Protein AF-A0AAT9HNY4-F1 (afdb_monomer)

Solvent-accessible surface area (backbone atoms only — not comparable to full-atom values): 4281 Å² total; per-residue (Å²): 144,63,85,51,78,80,42,102,71,61,75,77,88,72,56,72,70,68,54,52,60,78,45,66,89,34,53,64,40,87,93,33,80,35,51,47,68,69,50,84,54,96,62,67,59,87,81,50,66,84,81,78,59,95,49,73,34,67,50,60,41,82,119

pLDDT: mean 82.42, std 14.97, range [46.59, 97.5]

InterPro domains:
  IPR006764 S-adenosyl-L-methionine dependent methyltransferase, SAV2177 type [PF04672] (2-62)
  IPR029063 S-adenosyl-L-methionine-dependent methyltransferase superfamily [G3DSA:3.40.50.150] (1-62)

Structure (mmCIF, N/CA/C/O backbone):
data_AF-A0AAT9HNY4-F1
#
_entry.id   AF-A0AAT9HNY4-F1
#
loop_
_atom_site.group_PDB
_atom_site.id
_atom_site.type_symbol
_atom_site.label_atom_id
_atom_site.label_alt_id
_atom_site.label_comp_id
_atom_site.label_asym_id
_atom_site.label_entity_id
_atom_site.label_seq_id
_atom_site.pdbx_PDB_ins_code
_atom_site.Cartn_x
_atom_site.Cartn_y
_atom_site.Cartn_z
_atom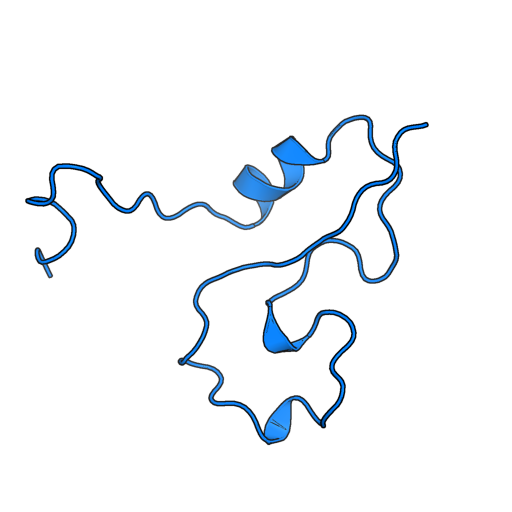_site.occupancy
_atom_site.B_iso_or_equiv
_atom_site.auth_seq_id
_atom_site.auth_comp_id
_atom_site.auth_asym_id
_atom_site.auth_atom_id
_atom_site.pdbx_PDB_model_num
ATOM 1 N N . MET A 1 1 ? 21.407 8.275 -12.282 1.00 46.59 1 MET A N 1
ATOM 2 C CA . MET A 1 1 ? 20.311 8.004 -11.331 1.00 46.59 1 MET A CA 1
ATOM 3 C C . MET A 1 1 ? 19.847 9.330 -10.728 1.00 46.59 1 MET A C 1
ATOM 5 O O . MET A 1 1 ? 20.110 9.566 -9.567 1.00 46.59 1 MET A O 1
ATOM 9 N N . ASP A 1 2 ? 19.210 10.215 -11.512 1.00 54.09 2 ASP A N 1
ATOM 10 C CA . ASP A 1 2 ? 18.774 11.552 -11.030 1.00 54.09 2 ASP A CA 1
ATOM 11 C C . ASP A 1 2 ? 17.479 12.069 -11.689 1.00 54.09 2 ASP A C 1
ATOM 13 O O . ASP A 1 2 ? 17.082 13.219 -11.509 1.00 54.09 2 ASP A O 1
ATOM 17 N N . VAL A 1 3 ? 16.779 11.224 -12.453 1.00 58.84 3 VAL A N 1
ATOM 18 C CA . VAL A 1 3 ? 15.611 11.656 -13.246 1.00 58.84 3 VAL A CA 1
ATOM 19 C C . VAL A 1 3 ? 14.421 12.054 -12.353 1.00 58.84 3 VAL A C 1
ATOM 21 O O . VAL A 1 3 ? 13.633 12.915 -12.729 1.00 58.84 3 VAL A O 1
ATOM 24 N N . TYR A 1 4 ? 14.326 11.522 -11.129 1.00 56.25 4 TYR A N 1
ATOM 25 C CA . TYR A 1 4 ? 13.208 11.800 -10.217 1.00 56.25 4 TYR A CA 1
ATOM 26 C C . TYR A 1 4 ? 13.428 12.971 -9.242 1.00 56.25 4 TYR A C 1
ATOM 28 O O . TYR A 1 4 ? 12.453 13.458 -8.673 1.00 56.25 4 TYR A O 1
ATOM 36 N N . GLN A 1 5 ? 14.662 13.463 -9.061 1.00 54.53 5 GLN A N 1
ATOM 37 C CA . GLN A 1 5 ? 14.959 14.516 -8.070 1.00 54.53 5 GLN A CA 1
ATOM 38 C C . GLN A 1 5 ? 14.655 15.945 -8.552 1.00 54.53 5 GLN A C 1
ATOM 40 O O . GLN A 1 5 ? 14.513 16.846 -7.731 1.00 54.53 5 GLN A O 1
ATOM 45 N N . LYS A 1 6 ? 14.529 16.175 -9.867 1.00 54.06 6 LYS A N 1
ATOM 46 C CA . LYS A 1 6 ? 14.307 17.513 -10.459 1.00 54.06 6 LYS A CA 1
ATOM 47 C C . LYS A 1 6 ? 12.892 17.736 -11.006 1.00 54.06 6 LYS A C 1
ATOM 49 O O . LYS A 1 6 ? 12.694 18.583 -11.874 1.00 54.06 6 LYS A O 1
ATOM 54 N N . THR A 1 7 ? 11.900 17.004 -10.505 1.00 62.44 7 THR A N 1
ATOM 55 C CA . THR A 1 7 ? 10.495 17.182 -10.907 1.00 62.44 7 THR A CA 1
ATOM 56 C C . THR A 1 7 ? 9.743 17.957 -9.828 1.00 62.44 7 THR A C 1
ATOM 58 O O . THR A 1 7 ? 9.960 17.720 -8.644 1.00 62.44 7 THR A O 1
ATOM 61 N N . ARG A 1 8 ? 8.831 18.868 -10.211 1.00 66.25 8 ARG A N 1
ATOM 62 C CA . ARG A 1 8 ? 7.985 19.624 -9.256 1.00 66.25 8 ARG A CA 1
ATOM 63 C C . ARG A 1 8 ? 7.171 18.717 -8.315 1.00 66.25 8 ARG A C 1
ATOM 65 O O . ARG A 1 8 ? 6.808 19.165 -7.237 1.00 66.25 8 ARG A O 1
ATOM 72 N N . ASN A 1 9 ? 6.959 17.458 -8.706 1.00 72.56 9 ASN A N 1
ATOM 73 C CA . ASN A 1 9 ? 6.402 16.387 -7.887 1.00 72.56 9 ASN A CA 1
ATOM 74 C C . ASN A 1 9 ? 7.451 15.267 -7.752 1.00 72.56 9 ASN A C 1
ATOM 76 O O . ASN A 1 9 ? 7.576 14.455 -8.673 1.00 72.56 9 ASN A O 1
ATOM 80 N N . PRO A 1 10 ? 8.245 15.234 -6.669 1.00 76.12 10 PRO A N 1
ATOM 81 C CA . PRO A 1 10 ? 9.247 14.193 -6.479 1.00 76.12 10 PRO A 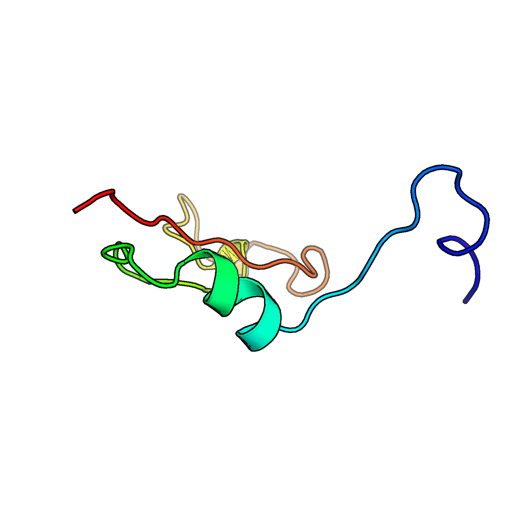CA 1
ATOM 82 C C . PRO A 1 10 ? 8.577 12.831 -6.273 1.00 76.12 10 PRO A C 1
ATOM 84 O O . PRO A 1 10 ? 7.606 12.705 -5.523 1.00 76.12 10 PRO A O 1
ATOM 87 N N . LEU A 1 11 ? 9.120 11.798 -6.917 1.00 81.25 11 LEU A N 1
ATOM 88 C CA . LEU A 1 11 ? 8.729 10.418 -6.648 1.00 81.25 11 LEU A CA 1
ATOM 89 C C . LEU A 1 11 ? 9.363 9.979 -5.324 1.00 81.25 11 LEU A C 1
ATOM 91 O O . LEU A 1 11 ? 10.586 9.883 -5.222 1.00 81.25 11 LEU A O 1
ATOM 95 N N . ILE A 1 12 ? 8.531 9.699 -4.322 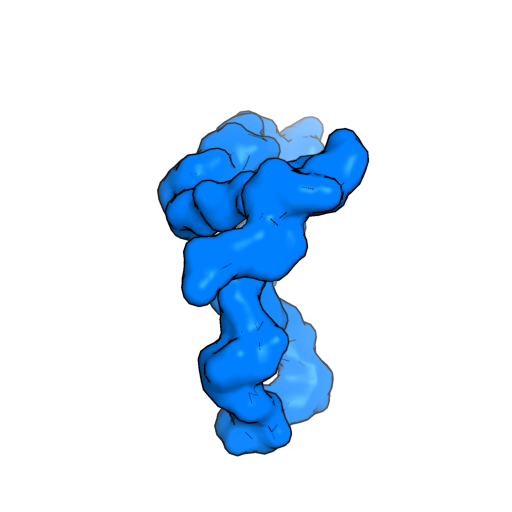1.00 86.06 12 ILE A N 1
ATOM 96 C CA . ILE A 1 12 ? 8.977 9.145 -3.042 1.00 86.06 12 ILE A CA 1
ATOM 97 C C . ILE A 1 12 ? 8.741 7.639 -3.054 1.00 86.06 12 ILE A C 1
ATOM 99 O O . ILE A 1 12 ? 7.599 7.183 -2.969 1.00 86.06 12 ILE A O 1
ATOM 103 N N . MET A 1 13 ? 9.830 6.877 -3.141 1.00 86.94 13 MET A N 1
ATOM 104 C CA . MET A 1 13 ? 9.793 5.431 -2.941 1.00 86.94 13 MET A CA 1
ATOM 105 C C . MET A 1 13 ? 9.514 5.145 -1.465 1.00 86.94 13 MET A C 1
ATOM 107 O O . MET A 1 13 ? 10.204 5.678 -0.598 1.00 86.94 13 MET A O 1
ATOM 111 N N . ARG A 1 14 ? 8.505 4.317 -1.194 1.00 90.31 14 ARG A N 1
ATOM 112 C CA . ARG A 1 14 ? 8.175 3.838 0.152 1.00 90.31 14 ARG A CA 1
ATOM 113 C C . ARG A 1 14 ? 8.366 2.335 0.231 1.00 90.31 14 ARG A C 1
ATOM 115 O O . ARG A 1 14 ? 8.132 1.625 -0.746 1.00 90.31 14 ARG A O 1
ATOM 122 N N . THR A 1 15 ? 8.766 1.852 1.398 1.00 91.50 15 THR A N 1
ATOM 123 C CA . THR A 1 15 ? 8.804 0.417 1.680 1.00 91.50 15 THR A CA 1
ATOM 124 C C . THR A 1 15 ? 7.388 -0.141 1.843 1.00 91.50 15 THR A C 1
ATOM 126 O O . THR A 1 15 ? 6.428 0.600 2.073 1.00 91.50 15 THR A O 1
ATOM 129 N N . ARG A 1 16 ? 7.253 -1.472 1.770 1.00 91.62 16 ARG A N 1
ATOM 130 C CA . ARG A 1 16 ? 5.981 -2.161 2.043 1.00 91.62 16 ARG A CA 1
ATOM 131 C C . ARG A 1 16 ? 5.425 -1.781 3.416 1.00 91.62 16 ARG A C 1
ATOM 133 O O . ARG A 1 16 ? 4.243 -1.486 3.524 1.00 91.62 16 ARG A O 1
ATOM 140 N N . ASP A 1 17 ? 6.277 -1.750 4.439 1.00 94.62 17 ASP A N 1
ATOM 141 C CA . ASP A 1 17 ? 5.861 -1.457 5.812 1.00 94.62 17 ASP A CA 1
ATOM 142 C C . ASP A 1 17 ? 5.431 0.008 5.959 1.00 94.62 17 ASP A C 1
ATOM 144 O O . ASP A 1 17 ? 4.442 0.305 6.622 1.00 94.62 17 ASP A O 1
ATOM 148 N N . GLU A 1 18 ? 6.105 0.938 5.276 1.00 96.19 18 GLU A N 1
ATOM 149 C CA . GLU A 1 18 ? 5.681 2.339 5.255 1.00 96.19 18 GLU A CA 1
ATOM 150 C C . GLU A 1 18 ? 4.310 2.528 4.605 1.00 96.19 18 GLU A C 1
ATOM 152 O O . GLU A 1 18 ? 3.557 3.390 5.055 1.00 96.19 18 GLU A O 1
ATOM 157 N N . ILE A 1 19 ? 3.998 1.734 3.576 1.00 95.62 19 ILE A N 1
ATOM 158 C CA . ILE A 1 19 ? 2.691 1.727 2.912 1.00 95.62 19 ILE A CA 1
ATOM 159 C C . ILE A 1 19 ? 1.638 1.034 3.786 1.00 95.62 19 ILE A C 1
ATOM 161 O O . ILE A 1 19 ? 0.513 1.518 3.868 1.00 95.62 19 ILE A O 1
ATOM 165 N N . ALA A 1 20 ? 1.995 -0.050 4.480 1.00 95.44 20 ALA A N 1
ATOM 166 C CA . ALA A 1 20 ? 1.088 -0.784 5.363 1.00 95.44 20 ALA A CA 1
ATOM 167 C C . ALA A 1 20 ? 0.483 0.113 6.452 1.00 95.44 20 ALA A C 1
ATOM 169 O O . ALA A 1 20 ? -0.688 -0.042 6.786 1.00 95.44 20 ALA A O 1
ATOM 170 N N . ARG A 1 21 ? 1.233 1.115 6.927 1.00 96.94 21 ARG A N 1
ATOM 171 C CA . ARG A 1 21 ? 0.740 2.098 7.905 1.00 96.94 21 ARG A CA 1
ATOM 172 C C . ARG A 1 21 ? -0.478 2.897 7.431 1.00 96.94 21 ARG A C 1
ATOM 174 O O . ARG A 1 21 ? -1.271 3.326 8.257 1.00 96.94 21 ARG A O 1
ATOM 181 N N . PHE A 1 22 ? -0.675 3.085 6.122 1.00 96.00 22 PHE A N 1
ATOM 182 C CA . PHE A 1 22 ? -1.884 3.752 5.610 1.00 96.00 22 PHE A CA 1
ATOM 183 C C . PHE A 1 22 ? -3.163 2.939 5.840 1.00 96.00 22 PHE A C 1
ATOM 185 O O . PHE A 1 22 ? -4.253 3.503 5.798 1.00 96.00 22 PHE A O 1
ATOM 192 N N . PHE A 1 23 ? -3.027 1.636 6.081 1.00 96.38 23 PHE A N 1
ATOM 193 C CA . PHE A 1 23 ? -4.131 0.720 6.337 1.00 96.38 23 PHE A CA 1
ATOM 194 C C . PHE A 1 23 ? -4.344 0.442 7.833 1.00 96.38 23 PHE A C 1
ATOM 196 O O . PHE A 1 23 ? -5.208 -0.357 8.187 1.00 96.38 23 PHE A O 1
ATOM 203 N N . GLU A 1 24 ? -3.597 1.097 8.729 1.00 95.88 24 GLU A N 1
ATOM 204 C CA . GLU A 1 24 ? -3.858 1.012 10.168 1.00 95.88 24 GLU A CA 1
ATOM 205 C C . GLU A 1 24 ? -5.291 1.477 10.479 1.00 95.88 24 GLU A C 1
ATOM 207 O O . GLU A 1 24 ? -5.716 2.553 10.060 1.00 95.88 24 GLU A O 1
ATOM 212 N N . GLY A 1 25 ? -6.045 0.648 11.208 1.00 96.25 25 GLY A N 1
ATOM 213 C CA . GLY A 1 25 ? -7.449 0.914 11.540 1.00 96.25 25 GLY A CA 1
ATOM 214 C C . GLY A 1 25 ? -8.470 0.493 10.476 1.00 96.25 25 GLY A C 1
ATOM 215 O O . GLY A 1 25 ? -9.657 0.741 10.668 1.00 96.25 25 GLY A O 1
ATOM 216 N N . TYR A 1 26 ? -8.038 -0.153 9.389 1.00 97.00 26 TYR A N 1
ATOM 217 C CA . TYR A 1 26 ? -8.922 -0.732 8.376 1.00 97.00 26 TYR A CA 1
ATOM 218 C C . TYR A 1 26 ? -8.905 -2.259 8.425 1.00 97.00 26 TYR A C 1
ATOM 220 O O . TYR A 1 26 ? -7.874 -2.880 8.692 1.00 97.00 26 TYR A O 1
ATOM 228 N N . ASP A 1 27 ? -10.033 -2.867 8.062 1.00 96.62 27 ASP A N 1
ATOM 229 C CA . ASP A 1 27 ? -10.102 -4.306 7.836 1.00 96.62 27 ASP A CA 1
ATOM 230 C C . ASP A 1 27 ? -9.559 -4.624 6.443 1.00 96.62 27 ASP A C 1
ATOM 232 O O . ASP A 1 27 ? -10.196 -4.341 5.418 1.00 96.62 27 ASP A O 1
ATOM 236 N N . M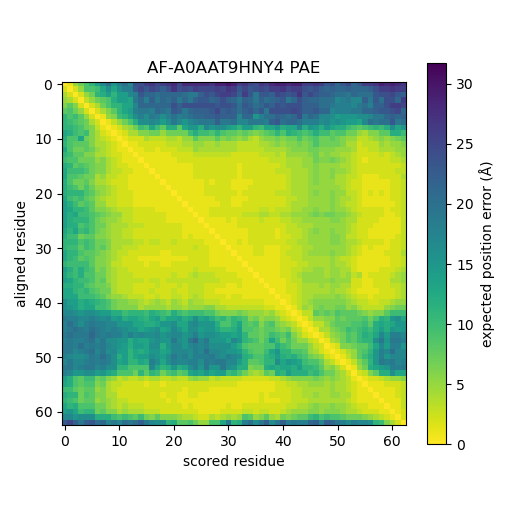ET A 1 28 ? -8.362 -5.207 6.397 1.00 97.00 28 MET A N 1
ATOM 237 C CA . MET A 1 28 ? -7.704 -5.556 5.141 1.00 97.00 28 MET A CA 1
ATOM 238 C C . MET A 1 28 ? -8.443 -6.674 4.409 1.00 97.00 28 MET A C 1
ATOM 240 O O . MET A 1 28 ? -8.773 -7.719 4.967 1.00 97.00 28 MET A O 1
ATOM 244 N N . VAL A 1 29 ? -8.681 -6.453 3.120 1.00 97.19 29 VAL A N 1
ATOM 245 C CA . VAL A 1 29 ? -9.259 -7.449 2.223 1.00 97.19 29 VAL A CA 1
ATOM 246 C C . VAL A 1 29 ? -8.148 -8.345 1.689 1.00 97.19 29 VAL A C 1
ATOM 248 O O . VAL A 1 29 ? -7.159 -7.848 1.153 1.00 97.19 29 VAL A O 1
ATOM 251 N N . GLU A 1 30 ? -8.342 -9.663 1.764 1.00 94.94 30 GLU A N 1
ATOM 252 C CA . GLU A 1 30 ? -7.427 -10.652 1.178 1.00 94.94 30 GLU A CA 1
ATOM 253 C C . GLU A 1 30 ? -7.145 -10.359 -0.313 1.00 94.94 30 GLU A C 1
ATOM 255 O O . GLU A 1 30 ? -8.102 -10.125 -1.077 1.00 94.94 30 GLU A O 1
ATOM 260 N N . PRO A 1 31 ? -5.867 -10.371 -0.753 1.00 95.25 31 PRO A N 1
ATOM 261 C CA . PRO A 1 31 ? -4.677 -10.928 -0.074 1.00 95.25 31 PRO A CA 1
ATOM 262 C C . PRO A 1 31 ? -3.906 -9.950 0.843 1.00 95.25 31 PRO A C 1
ATOM 264 O O . PRO A 1 31 ? -2.755 -10.194 1.201 1.00 95.25 31 PRO A O 1
ATOM 267 N N . GLY A 1 32 ? -4.488 -8.799 1.180 1.00 95.81 32 GLY A N 1
ATOM 268 C CA . GLY A 1 32 ? -3.807 -7.748 1.929 1.00 95.81 32 GLY A CA 1
ATOM 269 C C . GLY A 1 32 ? -2.971 -6.838 1.025 1.00 95.81 32 GLY A C 1
ATOM 270 O O . GLY A 1 32 ? -3.410 -6.461 -0.062 1.00 95.81 32 GLY A O 1
ATOM 271 N N . LEU A 1 33 ? -1.785 -6.446 1.502 1.00 96.00 33 LEU A N 1
ATOM 272 C CA . LEU A 1 33 ? -0.847 -5.584 0.778 1.00 96.00 33 LEU A CA 1
ATOM 273 C C . LEU A 1 33 ? 0.231 -6.430 0.084 1.00 96.00 33 LEU A C 1
ATOM 275 O O . LEU A 1 33 ? 1.140 -6.942 0.740 1.00 96.00 33 LEU A O 1
ATOM 279 N N . VAL A 1 34 ? 0.15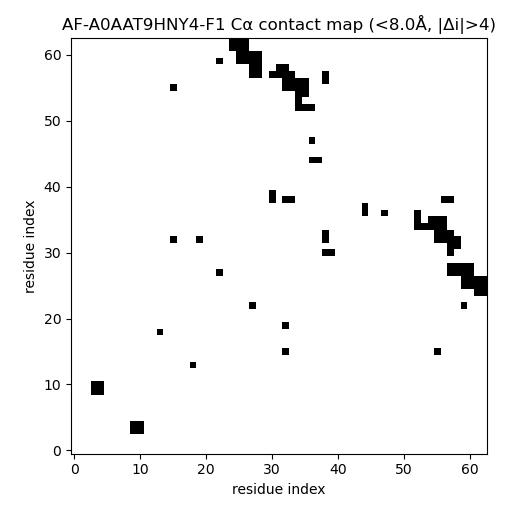5 -6.534 -1.241 1.00 93.19 34 VAL A N 1
ATOM 280 C CA . VAL A 1 34 ? 1.043 -7.358 -2.084 1.00 93.19 34 VAL A CA 1
ATOM 281 C C . VAL A 1 34 ? 1.601 -6.537 -3.256 1.00 93.19 34 VAL A C 1
ATOM 283 O O . VAL A 1 34 ? 1.099 -5.441 -3.517 1.00 93.19 34 VAL A O 1
ATOM 286 N N . PRO A 1 35 ? 2.652 -6.994 -3.961 1.00 89.50 35 PRO A N 1
ATOM 287 C CA . PRO A 1 35 ? 3.031 -6.435 -5.260 1.00 89.50 35 PRO A CA 1
ATOM 288 C C . PRO A 1 35 ? 1.822 -6.301 -6.195 1.00 89.50 35 PRO A C 1
ATOM 290 O O . PRO A 1 35 ? 0.971 -7.187 -6.216 1.00 89.50 35 PRO A O 1
ATOM 293 N N . MET A 1 36 ? 1.744 -5.210 -6.967 1.00 88.56 36 MET A N 1
ATOM 294 C CA . MET A 1 36 ? 0.569 -4.924 -7.814 1.00 88.56 36 MET A CA 1
ATOM 295 C C . MET A 1 36 ? 0.129 -6.105 -8.709 1.00 88.56 36 MET A C 1
ATOM 297 O O . MET A 1 36 ? -1.058 -6.422 -8.658 1.00 88.56 36 MET A O 1
ATOM 301 N N . PRO A 1 37 ? 1.033 -6.824 -9.411 1.00 86.06 37 PRO A N 1
ATOM 302 C CA . PRO A 1 37 ? 0.672 -7.990 -10.239 1.00 86.06 37 PRO A CA 1
ATOM 303 C C . PRO A 1 37 ? 0.019 -9.148 -9.478 1.00 86.06 37 PRO A C 1
ATOM 305 O O . PRO A 1 37 ? -0.593 -10.036 -10.056 1.00 86.06 37 PRO A O 1
ATOM 308 N N . GLN A 1 38 ? 0.201 -9.194 -8.159 1.00 88.19 38 GLN A N 1
ATOM 309 C CA . GLN A 1 38 ? -0.270 -10.290 -7.314 1.00 88.19 38 GLN A CA 1
ATOM 310 C C . GLN A 1 38 ? -1.616 -9.975 -6.655 1.00 88.19 38 GLN A C 1
ATOM 312 O O . GLN A 1 38 ? -2.203 -10.838 -5.998 1.00 88.19 38 GLN A O 1
ATOM 317 N N . TRP A 1 39 ? -2.124 -8.750 -6.800 1.00 92.00 39 TRP A N 1
ATOM 318 C CA . TRP A 1 39 ? -3.391 -8.364 -6.200 1.00 92.00 39 TRP A CA 1
ATOM 319 C C . TRP A 1 39 ? -4.553 -8.772 -7.109 1.00 92.00 39 TRP A C 1
ATOM 321 O O . TRP A 1 39 ? -4.864 -8.072 -8.064 1.00 92.00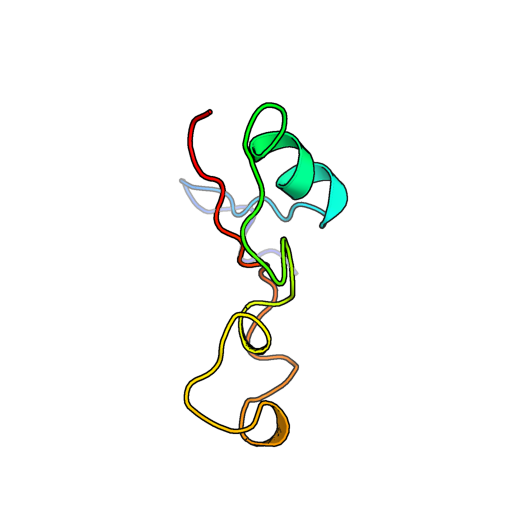 39 TRP A O 1
ATOM 331 N N . ARG A 1 40 ? -5.190 -9.912 -6.794 1.00 91.19 40 ARG A N 1
ATOM 332 C CA . ARG A 1 40 ? -6.371 -10.466 -7.499 1.00 91.19 40 ARG A CA 1
ATOM 333 C C . ARG A 1 40 ? -6.278 -10.338 -9.033 1.00 91.19 40 ARG A C 1
ATOM 335 O O . ARG A 1 40 ? -7.134 -9.686 -9.629 1.00 91.19 40 ARG A O 1
ATOM 342 N N . PRO A 1 41 ? -5.241 -10.919 -9.654 1.00 89.00 41 PRO A N 1
ATOM 343 C CA . PRO A 1 41 ? -4.997 -10.724 -11.072 1.00 89.00 41 PRO A CA 1
ATOM 344 C C . PRO A 1 41 ? -6.054 -11.43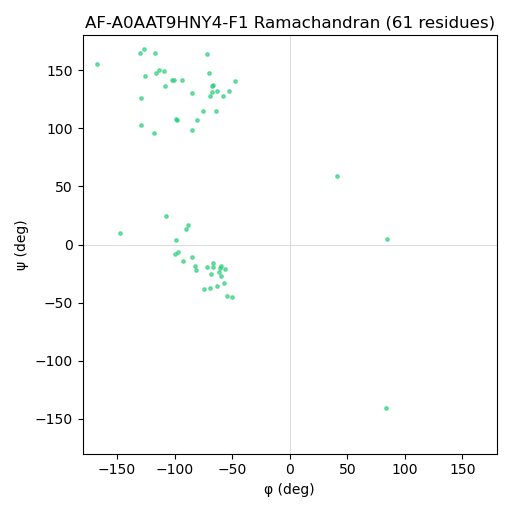6 -11.926 1.00 89.00 41 PRO A C 1
ATOM 346 O O . PRO A 1 41 ? -6.556 -12.498 -11.553 1.00 89.00 41 PRO A O 1
ATOM 349 N N . ASP A 1 42 ? -6.360 -10.855 -13.086 1.00 86.44 42 ASP A N 1
ATOM 350 C CA . ASP A 1 42 ? -7.253 -11.457 -14.086 1.00 86.44 42 ASP A CA 1
ATOM 351 C C . ASP A 1 42 ? -6.525 -12.497 -14.966 1.00 86.44 42 ASP A C 1
ATOM 353 O O . ASP A 1 42 ? -7.158 -13.378 -15.550 1.00 86.44 42 ASP A O 1
ATOM 357 N N . THR A 1 43 ? -5.191 -12.413 -15.051 1.00 80.44 43 THR A N 1
ATOM 358 C CA . THR A 1 43 ? -4.294 -13.308 -15.808 1.00 80.44 43 THR A CA 1
ATOM 359 C C . THR A 1 43 ? -3.182 -13.866 -14.914 1.00 80.44 43 THR A C 1
ATOM 361 O O . THR A 1 43 ? -3.016 -13.431 -13.776 1.00 80.44 43 THR A O 1
ATOM 364 N N . ALA A 1 44 ? -2.427 -14.865 -15.380 1.00 75.31 44 ALA A N 1
ATOM 365 C CA . ALA A 1 44 ? -1.381 -15.465 -14.558 1.00 75.31 44 ALA A CA 1
ATOM 366 C C . ALA A 1 44 ? -0.233 -14.458 -14.305 1.00 75.31 44 ALA A C 1
ATOM 368 O O . ALA A 1 44 ? 0.195 -13.786 -15.244 1.00 75.31 44 ALA A O 1
ATOM 369 N N . PRO A 1 45 ? 0.301 -14.343 -13.072 1.00 66.81 45 PRO A N 1
ATOM 370 C CA . PRO A 1 45 ? 1.366 -13.382 -12.757 1.00 66.81 45 PRO A CA 1
ATOM 371 C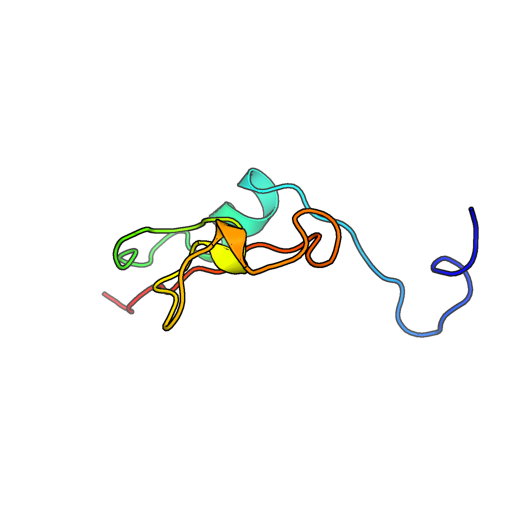 C . PRO A 1 45 ? 2.661 -13.600 -13.549 1.00 66.81 45 PRO A C 1
ATOM 373 O O . PRO A 1 45 ? 3.445 -12.669 -13.702 1.00 66.81 45 PRO A O 1
ATOM 376 N N . GLU A 1 46 ? 2.904 -14.823 -14.031 1.00 69.56 46 GLU A N 1
ATOM 377 C CA . GLU A 1 46 ? 4.051 -15.161 -14.885 1.00 69.56 46 GLU A CA 1
ATOM 378 C C . GLU A 1 46 ? 4.023 -14.509 -16.277 1.00 69.56 46 GLU A C 1
ATOM 380 O O . GLU A 1 46 ? 5.065 -14.454 -16.931 1.00 69.56 46 GLU A O 1
ATOM 385 N N . ASP A 1 47 ? 2.867 -13.991 -16.704 1.00 66.81 47 ASP A N 1
ATOM 386 C CA . ASP A 1 47 ? 2.707 -13.280 -17.976 1.00 66.81 47 ASP A CA 1
ATOM 387 C C . ASP A 1 47 ? 3.080 -11.785 -17.870 1.00 66.81 47 ASP A C 1
ATOM 389 O O . ASP A 1 47 ? 3.201 -11.100 -18.890 1.00 66.81 47 ASP A O 1
ATOM 393 N N . GLU A 1 48 ? 3.284 -11.264 -16.652 1.00 66.00 48 GLU A N 1
ATOM 394 C CA . GLU A 1 48 ? 3.671 -9.872 -16.402 1.00 66.00 48 GLU A CA 1
ATOM 395 C C . GLU A 1 48 ? 5.174 -9.732 -16.121 1.00 66.00 48 GLU A C 1
ATOM 397 O O . GLU A 1 48 ? 5.781 -10.547 -15.428 1.00 66.00 48 GLU A O 1
ATOM 402 N N . ASP A 1 49 ? 5.792 -8.662 -16.635 1.00 66.44 49 ASP A N 1
ATOM 403 C CA . ASP A 1 49 ? 7.203 -8.359 -16.377 1.00 66.44 49 ASP A CA 1
ATOM 404 C C . ASP A 1 49 ? 7.420 -8.076 -14.870 1.00 66.44 49 ASP A C 1
ATOM 406 O O . ASP A 1 49 ? 6.932 -7.058 -14.361 1.00 66.44 49 ASP A O 1
ATOM 410 N N . PRO A 1 50 ? 8.195 -8.915 -14.147 1.00 58.75 50 PRO A N 1
ATOM 411 C CA . PRO A 1 50 ? 8.451 -8.750 -12.714 1.00 58.75 50 PRO A CA 1
ATOM 412 C C . PRO A 1 50 ? 9.130 -7.421 -12.356 1.00 58.75 50 PRO A C 1
ATOM 414 O O . PRO A 1 50 ? 9.116 -7.012 -11.194 1.00 58.75 50 PRO A O 1
ATOM 417 N N . TYR A 1 51 ? 9.744 -6.753 -13.336 1.00 61.22 51 TYR A N 1
ATOM 418 C CA . TYR A 1 51 ? 10.423 -5.470 -13.184 1.00 61.22 51 TYR A CA 1
ATOM 419 C C . TYR A 1 51 ? 9.581 -4.273 -13.646 1.00 61.22 51 TYR A C 1
ATOM 421 O O . TYR A 1 51 ? 9.979 -3.133 -13.393 1.00 61.22 51 TYR A O 1
ATOM 429 N N . ALA A 1 52 ? 8.418 -4.488 -14.275 1.00 62.38 52 ALA A N 1
ATOM 430 C CA . ALA A 1 52 ? 7.555 -3.400 -14.744 1.00 62.38 52 ALA A CA 1
ATOM 431 C C . ALA A 1 52 ? 6.851 -2.652 -13.601 1.00 62.38 52 ALA A C 1
ATOM 433 O O . ALA A 1 52 ? 6.437 -1.503 -13.773 1.00 62.38 52 ALA A O 1
ATOM 434 N N . PHE A 1 53 ? 6.750 -3.262 -12.416 1.00 63.69 53 PHE A N 1
ATOM 435 C CA . PHE A 1 53 ? 5.955 -2.731 -11.315 1.00 63.69 53 PHE A CA 1
ATOM 436 C C . PHE A 1 53 ? 6.747 -2.666 -10.008 1.00 63.69 53 PHE A C 1
ATOM 438 O O . PHE A 1 53 ? 6.896 -3.649 -9.291 1.00 63.69 53 PHE A O 1
ATOM 445 N N . SER A 1 54 ? 7.202 -1.468 -9.636 1.00 71.94 54 SER A N 1
ATOM 446 C CA . SER A 1 54 ? 7.876 -1.220 -8.351 1.00 71.94 54 SER A CA 1
ATOM 447 C C . SER A 1 54 ? 6.913 -0.869 -7.203 1.00 71.94 54 SER A C 1
ATOM 449 O O . SER A 1 54 ? 7.333 -0.269 -6.214 1.00 71.94 54 SER A O 1
ATOM 451 N N . GLY A 1 55 ? 5.613 -1.144 -7.355 1.00 85.88 55 GLY A N 1
ATOM 452 C CA . GLY A 1 55 ? 4.552 -0.696 -6.446 1.00 85.88 55 GLY A CA 1
ATOM 453 C C . GLY A 1 55 ? 3.805 -1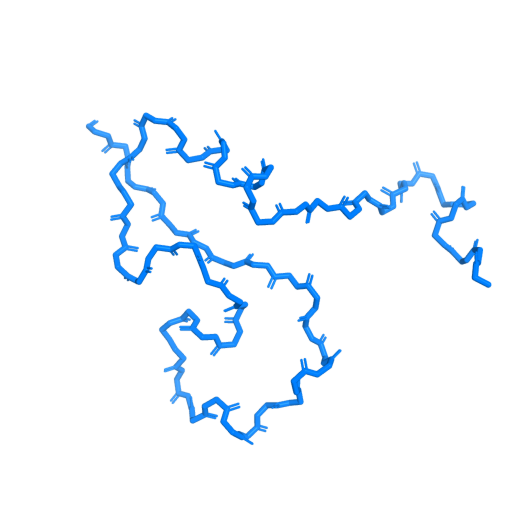.837 -5.751 1.00 85.88 55 GLY A C 1
ATOM 454 O O . GLY A 1 55 ? 3.857 -2.991 -6.176 1.00 85.88 55 GLY A O 1
ATOM 455 N N . PHE A 1 56 ? 3.066 -1.487 -4.697 1.00 91.94 56 PHE A N 1
ATOM 456 C CA . PHE A 1 56 ? 2.201 -2.396 -3.940 1.00 91.94 56 PHE A CA 1
ATOM 457 C C . PHE A 1 56 ? 0.725 -2.006 -4.108 1.00 91.94 56 PHE A C 1
ATOM 459 O O . PHE A 1 56 ? 0.418 -0.823 -4.251 1.00 91.94 56 PHE A O 1
ATOM 466 N N . ALA A 1 57 ? -0.177 -2.986 -4.038 1.00 94.38 57 ALA A N 1
ATOM 467 C CA . ALA A 1 57 ? -1.628 -2.807 -4.026 1.00 94.38 57 ALA A CA 1
ATOM 468 C C . ALA A 1 57 ? -2.262 -3.494 -2.806 1.00 94.38 57 ALA A C 1
ATOM 470 O O . ALA A 1 57 ? -1.805 -4.546 -2.358 1.00 94.38 57 ALA A O 1
ATOM 471 N N . GLY A 1 58 ? -3.321 -2.883 -2.274 1.00 96.00 58 GLY A N 1
ATOM 472 C CA . GLY A 1 58 ? -4.100 -3.389 -1.146 1.00 96.00 58 GLY A CA 1
ATOM 473 C C . GLY A 1 58 ? -5.411 -2.617 -0.987 1.00 96.00 58 GLY A C 1
ATOM 474 O O . GLY A 1 58 ? -5.511 -1.470 -1.422 1.00 96.00 58 GLY A O 1
ATOM 475 N N . VAL A 1 59 ? -6.418 -3.244 -0.371 1.00 97.50 59 VAL A N 1
ATOM 476 C CA . VAL A 1 59 ? -7.734 -2.634 -0.115 1.00 97.50 59 VAL A CA 1
ATOM 477 C C . VAL A 1 59 ? -8.101 -2.818 1.352 1.00 97.50 59 VAL A C 1
ATOM 479 O O . VAL A 1 59 ? -8.117 -3.942 1.849 1.00 97.50 59 VAL A O 1
ATOM 482 N N . GLY A 1 60 ? -8.426 -1.711 2.018 1.00 96.69 60 GLY A N 1
ATOM 483 C CA . GLY A 1 60 ? -8.974 -1.688 3.371 1.00 96.69 60 GLY A CA 1
ATOM 484 C C . GLY A 1 60 ? -10.445 -1.289 3.340 1.00 96.69 60 GLY A C 1
ATOM 485 O O . GLY A 1 60 ? -10.826 -0.371 2.611 1.00 96.69 60 GLY A O 1
ATOM 486 N N . ARG A 1 61 ? -11.280 -1.980 4.115 1.00 95.94 61 ARG A N 1
ATOM 487 C CA . ARG A 1 61 ? -12.661 -1.556 4.376 1.00 95.94 61 ARG A CA 1
ATOM 488 C C . ARG A 1 61 ? -12.706 -0.747 5.662 1.00 95.94 61 ARG A C 1
ATOM 490 O O . ARG A 1 61 ? -11.991 -1.056 6.612 1.00 95.94 61 ARG A O 1
ATOM 497 N N . THR A 1 62 ? -13.533 0.295 5.675 1.00 91.56 62 THR A N 1
ATOM 498 C CA . THR A 1 62 ? -13.877 0.981 6.922 1.00 91.56 62 THR A CA 1
ATOM 499 C C . THR A 1 62 ? -14.614 -0.006 7.815 1.00 91.56 62 THR A C 1
ATOM 501 O O . THR A 1 62 ? -15.520 -0.688 7.325 1.00 91.56 62 THR A O 1
ATOM 504 N N . ALA A 1 63 ? -14.201 -0.079 9.077 1.00 66.44 63 ALA A N 1
ATOM 505 C CA . ALA A 1 63 ? -14.922 -0.812 10.110 1.00 66.44 63 ALA A CA 1
ATOM 506 C C . ALA A 1 63 ? -16.352 -0.276 10.295 1.00 66.44 63 ALA A C 1
ATOM 508 O O . ALA A 1 63 ? -16.568 0.937 10.048 1.00 66.44 63 ALA A O 1
#

Radius of gyration: 14.36 Å; Cα contacts (8 Å, |Δi|>4): 57; chains: 1; bounding box: 35×35×30 Å

Nearest PDB structures (foldseek):
  3go4-assembly1_A  TM=8.346E-01  e=1.448E-02  Streptomyces avermitilis MA-4680 = NBRC 14893
  2qe6-assembly1_A  TM=8.009E-01  e=1.463E-01  Thermobifida fusca YX

Organism: NCBI:txid3074435

Sequence (63 aa):
MDVYQKTRNPLIMRTRDEIARFFEGYDMVEPGLVPMPQWRPDTAPEDEDPYAFSGFAGVGRTA

Foldseek 3Di:
DCPQVPDPDHDDDDDQVRVLVVQVQFDWDPPAKAFPLPDPHPDDSVVDDPPPGPDIDTDTDHD

Secondary structure (DSSP, 8-state):
--TTTTSSS------HHHHHGGGTTSEEPTT-SEEGGGSS-SS-GGGS-TTS---EE--EE--

Mean predicted aligned error: 7.53 Å